Protein AF-A0A820RM55-F1 (afdb_monomer_lite)

Secondary structure (DSSP, 8-state):
-HHHHHHHHHHHHHTT-HHHHHHHHHH-GGGGG---TT-S--HHHHHHHHT-HHHHHHHHHHS---TT--BTTB-HHHHHHHTT-HHHHHHHHHHHHHHHTTS--------------------------------------------

Radius of gyration: 28.13 Å; chains: 1; bounding box: 69×35×66 Å

pLDDT: mean 74.97, std 19.87, range [34.94, 94.94]

Organism: NCBI:txid433720

Structure (mmCIF, N/CA/C/O backbone):
data_AF-A0A820RM55-F1
#
_entry.id   AF-A0A820RM55-F1
#
loop_
_atom_site.group_PDB
_atom_site.id
_atom_site.type_symbol
_atom_site.label_atom_id
_atom_site.label_alt_id
_atom_site.label_comp_id
_atom_site.label_asym_id
_atom_site.label_entity_id
_atom_site.label_seq_id
_atom_site.pdbx_PDB_ins_code
_atom_site.Cartn_x
_atom_site.Cartn_y
_atom_site.Cartn_z
_atom_site.occupancy
_atom_site.B_iso_or_equiv
_atom_site.auth_seq_id
_atom_site.auth_comp_id
_atom_site.auth_asym_id
_atom_site.auth_atom_id
_atom_site.pdbx_PDB_model_num
ATOM 1 N N . GLU A 1 1 ? 0.539 -13.231 -18.345 1.00 72.75 1 GLU A N 1
ATOM 2 C CA . GLU A 1 1 ? -0.157 -11.926 -18.451 1.00 72.75 1 GLU A CA 1
ATOM 3 C C . GLU A 1 1 ? -0.429 -11.282 -17.089 1.00 72.75 1 GLU A C 1
ATOM 5 O O . GLU A 1 1 ? -0.021 -10.146 -16.900 1.00 72.75 1 GLU A O 1
ATOM 10 N N . ARG A 1 2 ? -0.984 -12.006 -16.101 1.00 80.75 2 ARG A N 1
ATOM 11 C CA . ARG A 1 2 ? -1.267 -11.492 -14.738 1.00 80.75 2 ARG A CA 1
ATOM 12 C C . ARG A 1 2 ? -0.099 -10.748 -14.064 1.00 80.75 2 ARG A C 1
ATOM 14 O O . ARG A 1 2 ? -0.285 -9.645 -13.572 1.00 80.75 2 ARG A O 1
ATOM 21 N N . LEU A 1 3 ? 1.122 -11.291 -14.125 1.00 82.69 3 LEU A N 1
ATOM 22 C CA . LEU A 1 3 ? 2.318 -10.638 -13.557 1.00 82.69 3 LEU A CA 1
ATOM 23 C C . LEU A 1 3 ? 2.622 -9.262 -14.175 1.00 82.69 3 LEU A C 1
ATOM 25 O O . LEU A 1 3 ? 3.097 -8.375 -13.474 1.00 82.69 3 LEU A O 1
ATOM 29 N N . VAL A 1 4 ? 2.338 -9.080 -15.469 1.00 86.81 4 VAL A N 1
ATOM 30 C CA . VAL A 1 4 ? 2.554 -7.804 -16.169 1.00 86.81 4 VAL A CA 1
ATOM 31 C C . VAL A 1 4 ? 1.539 -6.767 -15.693 1.00 86.81 4 VAL A C 1
ATOM 33 O O . VAL A 1 4 ? 1.918 -5.631 -15.428 1.00 86.81 4 VAL A O 1
ATOM 36 N N . ALA A 1 5 ? 0.277 -7.171 -15.515 1.00 86.88 5 ALA A N 1
ATOM 37 C CA . ALA A 1 5 ? -0.768 -6.303 -14.975 1.00 86.88 5 ALA A CA 1
ATOM 38 C C . ALA A 1 5 ? -0.459 -5.866 -13.532 1.00 86.88 5 ALA A C 1
ATOM 40 O O . ALA A 1 5 ? -0.560 -4.681 -13.218 1.00 86.88 5 ALA A O 1
ATOM 41 N N . VAL A 1 6 ? -0.005 -6.792 -12.676 1.00 88.25 6 VAL A N 1
ATOM 42 C CA . VAL A 1 6 ? 0.414 -6.473 -11.299 1.00 88.25 6 VAL A CA 1
ATOM 43 C C . VAL A 1 6 ? 1.610 -5.511 -11.300 1.00 88.25 6 VAL A C 1
ATOM 45 O O . VAL A 1 6 ? 1.614 -4.537 -10.553 1.00 88.25 6 VAL A O 1
ATOM 48 N N . ASP A 1 7 ? 2.627 -5.731 -12.141 1.00 89.94 7 ASP A N 1
ATOM 49 C CA . ASP A 1 7 ? 3.776 -4.816 -12.188 1.00 89.94 7 ASP A CA 1
ATOM 50 C C . ASP A 1 7 ? 3.383 -3.420 -12.693 1.00 89.94 7 ASP A C 1
ATOM 52 O O . ASP A 1 7 ? 3.813 -2.416 -12.122 1.00 89.94 7 ASP A O 1
ATOM 56 N N . GLN A 1 8 ? 2.517 -3.340 -13.708 1.00 90.38 8 GLN A N 1
ATOM 57 C CA . GLN A 1 8 ? 1.967 -2.073 -14.192 1.00 90.38 8 GLN A CA 1
ATOM 58 C C . GLN A 1 8 ? 1.175 -1.340 -13.107 1.00 90.38 8 GLN A C 1
ATOM 60 O O . GLN A 1 8 ? 1.384 -0.143 -12.919 1.00 90.38 8 GLN A O 1
ATOM 65 N N . LEU A 1 9 ? 0.330 -2.047 -12.351 1.00 91.00 9 LEU A N 1
ATOM 66 C CA . LEU A 1 9 ? -0.406 -1.491 -11.215 1.00 91.00 9 LEU A CA 1
ATOM 67 C C . LEU A 1 9 ? 0.540 -0.877 -10.176 1.00 91.00 9 LEU A C 1
ATOM 69 O O . LEU A 1 9 ? 0.358 0.272 -9.774 1.00 91.00 9 LEU A O 1
ATOM 73 N N . LEU A 1 10 ? 1.573 -1.619 -9.768 1.00 90.62 10 LEU A N 1
ATOM 74 C CA . LEU A 1 10 ? 2.539 -1.153 -8.770 1.00 90.62 10 LEU A CA 1
ATOM 75 C C . LEU A 1 10 ? 3.386 0.018 -9.291 1.00 90.62 10 LEU A C 1
ATOM 77 O O . LEU A 1 10 ? 3.691 0.936 -8.530 1.00 90.62 10 LEU A O 1
ATOM 81 N N . ASN A 1 11 ? 3.737 0.037 -10.581 1.00 91.50 11 ASN A N 1
ATOM 82 C CA . ASN A 1 11 ? 4.397 1.193 -11.196 1.00 91.50 11 ASN A CA 1
ATOM 83 C C . ASN A 1 11 ? 3.482 2.421 -11.202 1.00 91.50 11 ASN A C 1
ATOM 85 O O . ASN A 1 11 ? 3.909 3.484 -10.762 1.00 91.50 11 ASN A O 1
ATOM 89 N N . ASN A 1 12 ? 2.218 2.268 -11.605 1.00 91.81 12 ASN A N 1
ATOM 90 C CA . ASN A 1 12 ? 1.241 3.356 -11.587 1.00 91.81 12 ASN A CA 1
ATOM 91 C C . ASN A 1 12 ? 1.049 3.920 -10.172 1.00 91.81 12 ASN A C 1
ATOM 93 O O . ASN A 1 12 ? 1.009 5.137 -10.010 1.00 91.81 12 ASN A O 1
ATOM 97 N N . ALA A 1 13 ? 1.002 3.062 -9.149 1.00 90.00 13 ALA A N 1
ATOM 98 C CA . ALA A 1 13 ? 0.927 3.485 -7.752 1.00 90.00 13 ALA A CA 1
ATOM 99 C C . ALA A 1 13 ? 2.188 4.240 -7.301 1.00 90.00 13 ALA A C 1
ATOM 101 O O . ALA A 1 13 ? 2.093 5.288 -6.665 1.00 90.00 13 ALA A O 1
ATOM 102 N N . LYS A 1 14 ? 3.377 3.759 -7.684 1.00 88.62 14 LYS A N 1
ATOM 103 C CA . LYS A 1 14 ? 4.653 4.439 -7.413 1.00 88.62 14 LYS A CA 1
ATOM 104 C C . LYS A 1 14 ? 4.713 5.828 -8.066 1.00 88.62 14 LYS A C 1
ATOM 106 O O . LYS A 1 14 ? 5.205 6.767 -7.449 1.00 88.62 14 LYS A O 1
ATOM 111 N N . ASP A 1 15 ? 4.191 5.956 -9.285 1.00 91.06 15 ASP A N 1
ATOM 112 C CA . ASP A 1 15 ? 4.098 7.214 -10.038 1.00 91.06 15 ASP A CA 1
ATOM 113 C C . ASP A 1 15 ? 2.875 8.074 -9.650 1.00 91.06 15 ASP A C 1
ATOM 115 O O . ASP A 1 15 ? 2.632 9.106 -10.276 1.00 91.06 15 ASP A O 1
ATOM 119 N N . ARG A 1 16 ? 2.096 7.672 -8.631 1.00 91.19 16 ARG A N 1
ATOM 120 C CA . ARG A 1 16 ? 0.878 8.360 -8.151 1.00 91.19 16 ARG A CA 1
ATOM 121 C C . ARG A 1 16 ? -0.206 8.546 -9.223 1.00 91.19 16 ARG A C 1
ATOM 123 O O . ARG A 1 16 ? -1.010 9.473 -9.170 1.00 91.19 16 ARG A O 1
ATOM 130 N N . LYS A 1 17 ? -0.257 7.651 -10.211 1.00 92.88 17 LYS A N 1
ATOM 131 C CA . LYS A 1 17 ? -1.272 7.631 -11.276 1.00 92.88 17 LYS A CA 1
ATOM 132 C C . LYS A 1 17 ? -2.523 6.886 -10.810 1.00 92.88 17 LYS A C 1
ATOM 134 O O . LYS A 1 17 ? -2.858 5.829 -11.346 1.00 92.88 17 LYS A O 1
ATOM 139 N N . TRP A 1 18 ? -3.204 7.427 -9.802 1.00 89.94 18 TRP A N 1
ATOM 140 C CA . TRP A 1 18 ? -4.324 6.759 -9.128 1.00 89.94 18 TRP A CA 1
ATOM 141 C C . TRP A 1 18 ? -5.492 6.420 -10.055 1.00 89.94 18 TRP A C 1
ATOM 143 O O . TRP A 1 18 ? -6.071 5.350 -9.921 1.00 89.94 18 TRP A O 1
ATOM 153 N N . GLU A 1 19 ? -5.770 7.243 -11.063 1.00 91.12 19 GLU A N 1
ATOM 154 C CA . GLU A 1 19 ? -6.813 6.959 -12.060 1.00 91.12 19 GLU A CA 1
ATOM 155 C C . GLU A 1 19 ? -6.537 5.667 -12.846 1.00 91.12 19 GLU A C 1
ATOM 157 O O . GLU A 1 19 ? -7.432 4.848 -13.058 1.00 91.12 19 GLU A O 1
ATOM 162 N N . LEU A 1 20 ? -5.274 5.430 -13.219 1.00 90.75 20 LEU A N 1
ATOM 163 C CA . LEU A 1 20 ? -4.873 4.186 -13.883 1.00 90.75 20 LEU A CA 1
ATOM 164 C C . LEU A 1 20 ? -4.897 3.004 -12.914 1.00 90.75 20 LEU A C 1
ATOM 166 O O . LEU A 1 20 ? -5.258 1.899 -13.306 1.00 90.75 20 LEU A O 1
ATOM 170 N N . VAL A 1 21 ? -4.536 3.232 -11.647 1.00 89.94 21 VAL A N 1
ATOM 171 C CA . VAL A 1 21 ? -4.640 2.215 -10.589 1.00 89.94 21 VAL A CA 1
ATOM 172 C C . VAL A 1 21 ? -6.096 1.774 -10.429 1.00 89.94 21 VAL A C 1
ATOM 174 O O . VAL A 1 21 ? -6.365 0.576 -10.475 1.00 89.94 21 VAL A O 1
ATOM 177 N N . LYS A 1 22 ? -7.040 2.720 -10.340 1.00 90.44 22 LYS A N 1
ATOM 178 C CA . LYS A 1 22 ? -8.481 2.437 -10.286 1.00 90.44 22 LYS A CA 1
ATOM 179 C C . LYS A 1 22 ? -8.931 1.642 -11.504 1.00 90.44 22 LYS A C 1
ATOM 181 O O . LYS A 1 22 ? -9.567 0.611 -11.339 1.00 90.44 22 LYS A O 1
ATOM 186 N N . GLN A 1 23 ? -8.529 2.051 -12.709 1.00 90.25 23 GLN A N 1
ATOM 187 C CA . GLN A 1 23 ? -8.867 1.328 -13.935 1.00 90.25 23 GLN A CA 1
ATOM 188 C C . GLN A 1 23 ? -8.344 -0.119 -13.928 1.00 90.25 23 GLN A C 1
ATOM 190 O O . GLN A 1 23 ? -9.079 -1.038 -14.283 1.00 90.25 23 GLN A O 1
ATOM 195 N N . CYS A 1 24 ? -7.102 -0.344 -13.489 1.00 88.56 24 CYS A N 1
ATOM 196 C CA . CYS A 1 24 ? -6.540 -1.689 -13.358 1.00 88.56 24 CYS A CA 1
ATOM 197 C C . CYS A 1 24 ? -7.323 -2.546 -12.350 1.00 88.56 24 CYS A C 1
ATOM 199 O O . CYS A 1 24 ? -7.598 -3.712 -12.628 1.00 88.56 24 CYS A O 1
ATOM 201 N N . ILE A 1 25 ? -7.716 -1.969 -11.213 1.00 89.00 25 ILE A N 1
ATOM 202 C CA . ILE A 1 25 ? -8.482 -2.659 -10.164 1.00 89.00 25 ILE A CA 1
ATOM 203 C C . ILE A 1 25 ? -9.915 -2.943 -10.623 1.00 89.00 25 ILE A C 1
ATOM 205 O O . ILE A 1 25 ? -10.433 -4.023 -10.361 1.00 89.00 25 ILE A O 1
ATOM 209 N N . SER A 1 26 ? -10.543 -2.027 -11.367 1.00 88.00 26 SER A N 1
ATOM 210 C CA . SER A 1 26 ? -11.864 -2.254 -11.963 1.00 88.00 26 SER A CA 1
ATOM 211 C C . SER A 1 26 ? -11.867 -3.417 -12.956 1.00 88.00 26 SER A C 1
ATOM 213 O O . SER A 1 26 ? -12.882 -4.092 -13.098 1.00 88.00 26 SER A O 1
ATOM 215 N N . LEU A 1 27 ? -10.748 -3.660 -13.647 1.00 87.69 27 LEU A N 1
ATOM 216 C CA . LEU A 1 27 ? -10.605 -4.802 -14.551 1.00 87.69 27 LEU A CA 1
ATOM 217 C C . LEU A 1 27 ? -10.353 -6.108 -13.793 1.00 87.69 27 LEU A C 1
ATOM 219 O O . LEU A 1 27 ? -10.884 -7.149 -14.176 1.00 87.69 27 LEU A O 1
ATOM 223 N N . GLN A 1 28 ? -9.512 -6.070 -12.759 1.00 86.06 28 GLN A N 1
ATOM 224 C CA . GLN A 1 28 ? -9.148 -7.239 -11.961 1.00 86.06 28 GLN A CA 1
ATOM 225 C C . GLN A 1 28 ? -8.955 -6.827 -10.495 1.00 86.06 28 GLN A C 1
ATOM 227 O O . GLN A 1 28 ? -7.860 -6.410 -10.132 1.00 86.06 28 GLN A O 1
ATOM 232 N N . PRO A 1 29 ? -9.966 -6.951 -9.623 1.00 85.94 29 PRO A N 1
ATOM 233 C CA . PRO A 1 29 ? -9.839 -6.523 -8.229 1.00 85.94 29 PRO A CA 1
ATOM 234 C C . PRO A 1 29 ? -8.939 -7.446 -7.393 1.00 85.94 29 PRO A C 1
ATOM 236 O O . PRO A 1 29 ? -8.357 -7.003 -6.409 1.00 85.94 29 PRO A O 1
ATOM 239 N N . ASP A 1 30 ? -8.759 -8.708 -7.789 1.00 84.38 30 ASP A N 1
ATOM 240 C CA . ASP A 1 30 ? -7.955 -9.690 -7.045 1.00 84.38 30 ASP A CA 1
ATOM 241 C C . ASP A 1 30 ? -6.446 -9.393 -7.023 1.00 84.38 30 ASP A C 1
ATOM 243 O O . ASP A 1 30 ? -5.735 -9.849 -6.125 1.00 84.38 30 ASP A O 1
ATOM 247 N N . ILE A 1 31 ? -5.941 -8.609 -7.981 1.00 86.94 31 ILE A N 1
ATOM 248 C CA . ILE A 1 31 ? -4.498 -8.363 -8.141 1.00 86.94 31 ILE A CA 1
ATOM 249 C C . ILE A 1 31 ? -3.912 -7.461 -7.043 1.00 86.94 31 ILE A C 1
ATOM 251 O O . ILE A 1 31 ? -2.693 -7.365 -6.916 1.00 86.94 31 ILE A O 1
ATOM 255 N N . VAL A 1 32 ? -4.752 -6.789 -6.247 1.00 85.62 32 VAL A N 1
ATOM 256 C CA . VAL A 1 32 ? -4.321 -5.824 -5.215 1.00 85.62 32 VAL A CA 1
ATOM 257 C C . VAL A 1 32 ? -3.555 -6.469 -4.062 1.00 85.62 32 VAL A C 1
ATOM 259 O O . VAL A 1 32 ? -2.710 -5.824 -3.441 1.00 85.62 32 VAL A O 1
ATOM 262 N N . ASN A 1 33 ? -3.823 -7.751 -3.807 1.00 87.00 33 ASN A N 1
ATOM 263 C CA . ASN A 1 33 ? -3.163 -8.551 -2.776 1.00 87.00 33 ASN A CA 1
ATOM 264 C C . ASN A 1 33 ? -2.026 -9.413 -3.344 1.00 87.00 33 ASN A C 1
ATOM 266 O O . ASN A 1 33 ? -1.458 -10.240 -2.630 1.00 87.00 33 ASN A O 1
ATOM 270 N N . GLU A 1 34 ? -1.704 -9.252 -4.627 1.00 86.56 34 GLU A N 1
ATOM 271 C CA . GLU A 1 34 ? -0.611 -9.958 -5.277 1.00 86.56 34 GLU A CA 1
ATOM 272 C C . GLU A 1 34 ? 0.636 -9.091 -5.372 1.00 86.56 34 GLU A C 1
ATOM 274 O O . GLU A 1 34 ? 0.596 -7.862 -5.443 1.00 86.56 34 GLU A O 1
ATOM 279 N N . LYS A 1 35 ? 1.784 -9.764 -5.397 1.00 87.62 35 LYS A N 1
ATOM 280 C CA . LYS A 1 35 ? 3.082 -9.121 -5.541 1.00 87.62 35 LYS A CA 1
ATOM 281 C C . LYS A 1 35 ? 3.977 -9.970 -6.432 1.00 87.62 35 LYS A C 1
ATOM 283 O O . LYS A 1 35 ? 4.127 -11.165 -6.167 1.00 87.62 35 LYS A O 1
ATOM 288 N N . PRO A 1 36 ? 4.648 -9.378 -7.431 1.00 85.50 36 PRO A N 1
ATOM 289 C CA . PRO A 1 36 ? 5.658 -10.087 -8.193 1.00 85.50 36 PRO A CA 1
ATOM 290 C C . PRO A 1 36 ? 6.815 -10.517 -7.272 1.00 85.50 36 PRO A C 1
ATOM 292 O O . PRO A 1 36 ? 7.159 -9.796 -6.326 1.00 85.50 36 PRO A O 1
ATOM 295 N N . PRO A 1 37 ? 7.467 -11.661 -7.529 1.00 83.06 37 PRO A N 1
ATOM 296 C CA . PRO A 1 37 ? 8.518 -12.183 -6.649 1.00 83.06 37 PRO A CA 1
ATOM 297 C C . PRO A 1 37 ? 9.706 -11.219 -6.491 1.00 83.06 37 PRO A C 1
ATOM 299 O O . PRO A 1 37 ? 10.333 -11.184 -5.440 1.00 83.06 37 PRO A O 1
ATOM 302 N N . TYR A 1 38 ? 9.969 -10.381 -7.496 1.00 86.25 38 TYR A N 1
ATOM 303 C CA . TYR A 1 38 ? 11.065 -9.407 -7.523 1.00 86.25 38 TYR 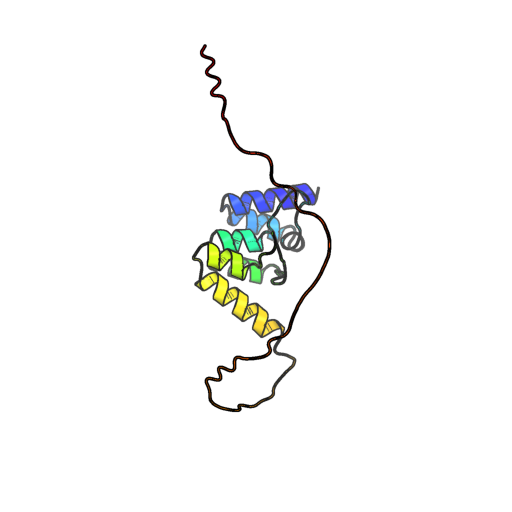A CA 1
ATOM 304 C C . TYR A 1 38 ? 10.723 -8.035 -6.909 1.00 86.25 38 TYR A C 1
ATOM 306 O O . TYR A 1 38 ? 11.588 -7.163 -6.832 1.00 86.25 38 TYR A O 1
ATOM 314 N N . ARG A 1 39 ? 9.477 -7.801 -6.477 1.00 85.19 39 ARG A N 1
ATOM 315 C CA . ARG A 1 39 ? 9.072 -6.557 -5.799 1.00 85.19 39 ARG A CA 1
ATOM 316 C C . ARG A 1 39 ? 9.082 -6.742 -4.290 1.00 85.19 39 ARG A C 1
ATOM 318 O O . ARG A 1 39 ? 8.754 -7.817 -3.792 1.00 85.19 39 ARG A O 1
ATOM 325 N N . ARG A 1 40 ? 9.427 -5.681 -3.558 1.00 84.62 40 ARG A N 1
ATOM 326 C CA . ARG A 1 40 ? 9.458 -5.701 -2.086 1.00 84.62 40 ARG A CA 1
ATOM 327 C C . ARG A 1 40 ? 8.101 -5.395 -1.464 1.00 84.62 40 ARG A C 1
ATOM 329 O O . ARG A 1 40 ? 7.736 -6.058 -0.507 1.00 84.62 40 ARG A O 1
ATOM 336 N N . PHE A 1 41 ? 7.342 -4.474 -2.054 1.00 86.31 41 PHE A N 1
ATOM 337 C CA . PHE A 1 41 ? 6.121 -3.911 -1.475 1.00 86.31 41 PHE A CA 1
ATOM 338 C C . PHE A 1 41 ? 4.863 -4.274 -2.273 1.00 86.31 41 PHE A C 1
ATOM 340 O O . PHE A 1 41 ? 4.933 -4.474 -3.488 1.00 86.31 41 PHE A O 1
ATOM 347 N N . TYR A 1 42 ? 3.728 -4.362 -1.572 1.00 90.00 42 TYR A N 1
ATOM 348 C CA . TYR A 1 42 ? 2.389 -4.498 -2.157 1.00 90.00 42 TYR A CA 1
ATOM 349 C C . TYR A 1 42 ? 1.789 -3.118 -2.460 1.00 90.00 42 TYR A C 1
ATOM 351 O O . TYR A 1 42 ? 2.330 -2.087 -2.051 1.00 90.00 42 TYR A O 1
ATOM 359 N N . LEU A 1 43 ? 0.633 -3.089 -3.131 1.00 90.12 43 LEU A N 1
ATOM 360 C CA . LEU A 1 43 ? -0.092 -1.845 -3.402 1.00 90.12 43 LEU A CA 1
ATOM 361 C C . LEU A 1 43 ? -0.429 -1.084 -2.108 1.00 90.12 43 LEU A C 1
ATOM 363 O O . LEU A 1 43 ? -0.223 0.126 -2.041 1.00 90.12 43 LEU A O 1
ATOM 367 N N . ALA A 1 44 ? -0.871 -1.792 -1.065 1.00 90.69 44 ALA A N 1
ATOM 368 C CA . ALA A 1 44 ? -1.202 -1.186 0.225 1.00 90.69 44 ALA A CA 1
ATOM 369 C C . ALA A 1 44 ? 0.014 -0.515 0.895 1.00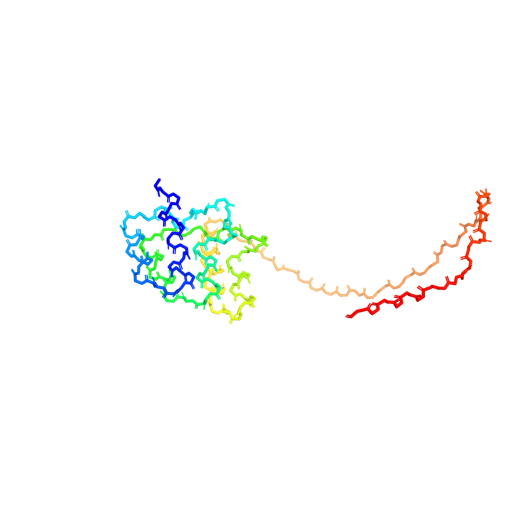 90.69 44 ALA A C 1
ATOM 371 O O . ALA A 1 44 ? -0.103 0.594 1.412 1.00 90.69 44 ALA A O 1
ATOM 372 N N . HIS A 1 45 ? 1.204 -1.124 0.815 1.00 90.62 45 HIS A N 1
ATOM 373 C CA . HIS A 1 45 ? 2.444 -0.504 1.300 1.00 90.62 45 HIS A CA 1
ATOM 374 C C . HIS A 1 45 ? 2.821 0.740 0.497 1.00 90.62 45 HIS A C 1
ATOM 376 O O . HIS A 1 45 ? 3.310 1.700 1.079 1.00 90.62 45 HIS A O 1
ATOM 382 N N . HIS A 1 46 ? 2.580 0.760 -0.818 1.00 90.38 46 HIS A N 1
ATOM 383 C CA . HIS A 1 46 ? 2.795 1.967 -1.621 1.00 90.38 46 HIS A CA 1
ATOM 384 C C . HIS A 1 46 ? 1.837 3.097 -1.229 1.00 90.38 46 HIS A C 1
ATOM 386 O O . HIS A 1 46 ? 2.271 4.241 -1.129 1.00 90.38 46 HIS A O 1
ATOM 392 N N . LEU A 1 47 ? 0.568 2.790 -0.952 1.00 90.94 47 LEU A N 1
ATOM 393 C CA . LEU A 1 47 ? -0.397 3.776 -0.458 1.00 90.94 47 LEU A CA 1
ATOM 394 C C . LEU A 1 47 ? 0.025 4.334 0.907 1.00 90.94 47 LEU A C 1
ATOM 396 O O . LEU A 1 47 ? 0.041 5.550 1.082 1.00 90.94 47 LEU A O 1
ATOM 400 N N . ALA A 1 48 ? 0.465 3.466 1.822 1.00 91.56 48 ALA A N 1
ATOM 401 C CA . ALA A 1 48 ? 1.002 3.863 3.124 1.00 91.56 48 ALA A CA 1
ATOM 402 C C . ALA A 1 48 ? 2.279 4.708 3.017 1.00 91.56 48 ALA A C 1
ATOM 404 O O . ALA A 1 48 ? 2.442 5.667 3.763 1.00 91.56 48 ALA A O 1
ATOM 405 N N . PHE A 1 49 ? 3.166 4.376 2.076 1.00 90.69 49 PHE A N 1
ATOM 406 C CA . PHE A 1 49 ? 4.407 5.112 1.823 1.00 90.69 49 PHE A CA 1
ATOM 407 C C . PHE A 1 49 ? 4.154 6.525 1.287 1.00 90.69 49 PHE A C 1
ATOM 409 O O . PHE A 1 49 ? 4.917 7.437 1.585 1.00 90.69 49 PHE A O 1
ATOM 416 N N . VAL A 1 50 ? 3.124 6.703 0.452 1.00 91.25 50 VAL A N 1
ATOM 417 C CA . VAL A 1 50 ? 2.764 8.021 -0.100 1.00 91.25 50 VAL A CA 1
ATOM 418 C C . VAL A 1 50 ? 1.858 8.806 0.859 1.00 91.25 50 VAL A C 1
ATOM 420 O O . VAL A 1 50 ? 1.883 10.035 0.835 1.00 91.25 50 VAL A O 1
ATOM 423 N N . GLY A 1 51 ? 1.077 8.111 1.692 1.00 91.12 51 GLY A N 1
ATOM 424 C CA . GLY A 1 51 ? 0.152 8.706 2.658 1.00 91.12 51 GLY A CA 1
ATOM 425 C C . GLY A 1 51 ? -1.222 9.071 2.093 1.00 91.12 51 GLY A C 1
ATOM 426 O O . GLY A 1 51 ? -1.937 9.861 2.705 1.00 91.12 51 GLY A O 1
ATOM 427 N N . GLU A 1 52 ? -1.610 8.516 0.943 1.00 89.69 52 GLU A N 1
ATOM 428 C CA . GLU A 1 52 ? -2.874 8.832 0.257 1.00 89.69 52 GLU A CA 1
ATOM 429 C C . GLU A 1 52 ? -4.048 8.059 0.875 1.00 89.69 52 GLU A C 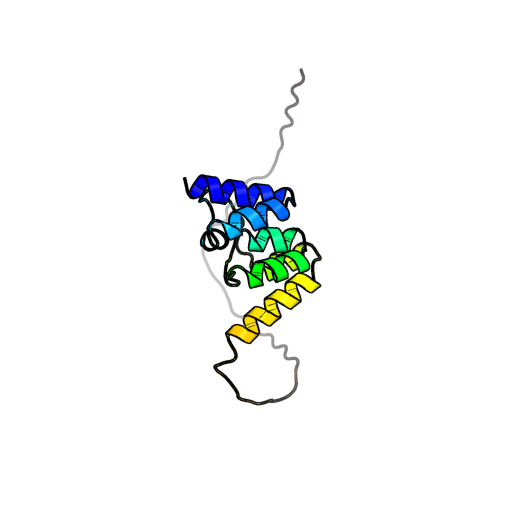1
ATOM 431 O O . GLU A 1 52 ? -4.520 7.048 0.347 1.00 89.69 52 GLU A O 1
ATOM 436 N N . LEU A 1 53 ? -4.510 8.537 2.032 1.00 91.12 53 LEU A N 1
ATOM 437 C CA . LEU A 1 53 ? -5.605 7.925 2.786 1.00 91.12 53 LEU A CA 1
ATOM 438 C C . LEU A 1 53 ? -6.933 7.944 2.016 1.00 91.12 53 LEU A C 1
ATOM 440 O O . LEU A 1 53 ? -7.659 6.952 2.031 1.00 91.12 53 LEU A O 1
ATOM 444 N N . ASP A 1 54 ? -7.250 9.044 1.333 1.00 91.25 54 ASP A N 1
ATOM 445 C CA . ASP A 1 54 ? -8.485 9.175 0.554 1.00 91.25 54 ASP A CA 1
ATOM 446 C C . ASP A 1 54 ? -8.553 8.154 -0.585 1.00 91.25 54 ASP A C 1
ATOM 448 O O . ASP A 1 54 ? -9.570 7.485 -0.764 1.00 91.25 54 ASP A O 1
ATOM 452 N N . ILE A 1 55 ? -7.442 7.960 -1.302 1.00 90.88 55 ILE A N 1
ATOM 453 C CA . ILE A 1 55 ? -7.349 6.951 -2.362 1.00 90.88 55 ILE A CA 1
ATOM 454 C C . ILE A 1 55 ? -7.461 5.545 -1.779 1.00 90.88 55 ILE A C 1
ATOM 456 O O . ILE A 1 55 ? -8.148 4.706 -2.353 1.00 90.88 55 ILE A O 1
ATOM 460 N N . PHE A 1 56 ? -6.826 5.278 -0.635 1.00 90.69 56 PHE A N 1
ATOM 461 C CA . PHE A 1 56 ? -6.966 3.987 0.031 1.00 90.69 56 PHE A CA 1
ATOM 462 C C . PHE A 1 56 ? -8.429 3.694 0.388 1.00 90.69 56 PHE A C 1
ATOM 464 O O . PHE A 1 56 ? -8.914 2.608 0.084 1.00 90.69 56 PHE A O 1
ATOM 471 N N . LYS A 1 57 ? -9.152 4.665 0.961 1.00 90.56 57 LYS A N 1
ATOM 472 C CA . LYS A 1 57 ? -10.581 4.528 1.281 1.00 90.56 57 LYS A CA 1
ATOM 473 C C . LYS A 1 57 ? -11.416 4.245 0.038 1.00 90.56 57 LYS A C 1
ATOM 475 O O . LYS A 1 57 ? -12.212 3.313 0.055 1.00 90.56 57 LYS A O 1
ATOM 480 N N . ASP A 1 58 ? -11.198 5.004 -1.033 1.00 90.62 58 ASP A N 1
ATOM 481 C CA . ASP A 1 58 ? -11.890 4.824 -2.311 1.00 90.62 58 ASP A CA 1
ATOM 482 C C . ASP A 1 58 ? -11.657 3.414 -2.873 1.00 90.62 58 ASP A C 1
ATOM 484 O O . ASP A 1 58 ? -12.607 2.692 -3.169 1.00 90.62 58 ASP A O 1
ATOM 488 N N . LEU A 1 59 ? -10.402 2.957 -2.904 1.00 87.62 59 LEU A N 1
ATOM 489 C CA . LEU A 1 59 ? -10.062 1.613 -3.367 1.00 87.62 59 LEU A CA 1
ATOM 490 C C . LEU A 1 59 ? -10.628 0.515 -2.461 1.00 87.62 59 LEU A C 1
ATOM 492 O O . LEU A 1 59 ? -11.040 -0.526 -2.968 1.00 87.62 59 LEU A O 1
ATOM 496 N N . SER A 1 60 ? -10.690 0.744 -1.148 1.00 88.31 60 SER A N 1
ATOM 497 C CA . SER A 1 60 ? -11.237 -0.215 -0.181 1.00 88.31 60 SER A CA 1
ATOM 498 C C . SER A 1 60 ? -12.744 -0.447 -0.372 1.00 88.31 60 SER A C 1
ATOM 500 O O . SER A 1 60 ? -13.271 -1.469 0.057 1.00 88.31 60 SER A O 1
ATOM 502 N N . THR A 1 61 ? -13.453 0.465 -1.057 1.00 88.19 61 THR A N 1
ATOM 503 C CA . THR A 1 61 ? -14.857 0.238 -1.459 1.00 88.19 61 THR A CA 1
ATOM 504 C C . THR A 1 61 ? -14.999 -0.707 -2.654 1.00 88.19 61 THR A C 1
ATOM 506 O O . THR A 1 61 ? -16.043 -1.333 -2.823 1.00 88.19 61 THR A O 1
ATOM 509 N N . ILE A 1 62 ? -13.956 -0.815 -3.484 1.00 87.12 62 ILE A N 1
ATOM 510 C CA . ILE A 1 62 ? -13.961 -1.580 -4.739 1.00 87.12 62 ILE A CA 1
ATOM 511 C C . ILE A 1 62 ? -13.330 -2.962 -4.533 1.00 87.12 62 ILE A C 1
ATOM 513 O O . ILE A 1 62 ? -13.752 -3.940 -5.148 1.00 87.12 62 ILE A O 1
ATOM 517 N N . CYS A 1 63 ? -12.300 -3.051 -3.692 1.00 86.19 63 CYS A N 1
ATOM 518 C CA . CYS A 1 63 ? -11.517 -4.262 -3.487 1.00 86.19 63 CYS A CA 1
ATOM 519 C C . CYS A 1 63 ? -11.178 -4.479 -2.009 1.00 86.19 63 CYS A C 1
ATOM 521 O O . CYS A 1 63 ? -11.037 -3.536 -1.235 1.00 86.19 63 CYS A O 1
ATOM 523 N N . HIS A 1 64 ? -11.009 -5.744 -1.624 1.00 85.50 64 HIS A N 1
ATOM 524 C CA . HIS A 1 64 ? -10.633 -6.103 -0.261 1.00 85.50 64 HIS A CA 1
ATOM 525 C C . HIS A 1 64 ? -9.112 -6.143 -0.112 1.00 85.50 64 HIS A C 1
ATOM 527 O O . HIS A 1 64 ? -8.452 -7.025 -0.667 1.00 85.50 64 HIS A O 1
ATOM 533 N N . PHE A 1 65 ? -8.561 -5.220 0.674 1.00 86.19 65 PHE A N 1
ATOM 534 C CA . PHE A 1 65 ? -7.147 -5.225 1.040 1.00 86.19 65 PHE A CA 1
ATOM 535 C C . PHE A 1 65 ? -6.876 -6.154 2.221 1.00 86.19 65 PHE A C 1
ATOM 537 O O . PHE A 1 65 ? -7.549 -6.093 3.248 1.00 86.19 65 PHE A O 1
ATOM 544 N N . LYS A 1 66 ? -5.830 -6.972 2.108 1.00 87.06 66 LYS A N 1
ATOM 545 C CA . LYS A 1 66 ? -5.286 -7.716 3.247 1.00 87.06 66 LYS A CA 1
ATOM 546 C C . LYS A 1 66 ? -4.350 -6.810 4.045 1.00 87.06 66 LYS A C 1
ATOM 548 O O . LYS A 1 66 ? -3.244 -6.511 3.600 1.00 87.06 66 LYS A O 1
ATOM 553 N N . LEU A 1 67 ? -4.802 -6.381 5.223 1.00 85.50 67 LEU A N 1
ATOM 554 C CA . LEU A 1 67 ? -4.033 -5.495 6.105 1.00 85.50 67 LEU A CA 1
ATOM 555 C C . LEU A 1 67 ? -2.909 -6.214 6.866 1.00 85.50 67 LEU A C 1
ATOM 557 O O . LEU A 1 67 ? -1.927 -5.588 7.252 1.00 85.50 67 LEU A O 1
ATOM 561 N N . ASP A 1 68 ? -3.018 -7.536 6.994 1.00 84.00 68 ASP A N 1
ATOM 562 C CA . ASP A 1 68 ? -2.028 -8.406 7.642 1.00 84.00 68 ASP A CA 1
ATOM 563 C C . ASP A 1 68 ? -0.779 -8.667 6.769 1.00 84.00 68 ASP A C 1
ATOM 565 O O . ASP A 1 68 ? 0.120 -9.431 7.112 1.00 84.00 68 ASP A O 1
ATOM 569 N N . LEU A 1 69 ? -0.696 -8.041 5.588 1.00 85.06 69 LEU A N 1
ATOM 570 C CA . LEU A 1 69 ? 0.440 -8.224 4.691 1.00 85.06 69 LEU A CA 1
ATOM 571 C C . LEU A 1 69 ? 1.698 -7.557 5.254 1.00 85.06 69 LEU A C 1
ATOM 573 O O . LEU A 1 69 ? 1.798 -6.333 5.369 1.00 85.06 69 LEU A O 1
ATOM 577 N N . VAL A 1 70 ? 2.713 -8.381 5.499 1.00 87.88 70 VAL A N 1
ATOM 578 C CA . VAL A 1 70 ? 4.056 -7.935 5.866 1.00 87.88 70 VAL A CA 1
ATOM 579 C C . VAL A 1 70 ? 4.942 -7.899 4.622 1.00 87.88 70 VAL A C 1
ATOM 581 O O . VAL A 1 70 ? 5.041 -8.869 3.866 1.00 87.88 70 VAL A O 1
ATOM 584 N N . ALA A 1 71 ? 5.607 -6.767 4.408 1.00 87.31 71 ALA A N 1
ATOM 585 C CA . ALA A 1 71 ? 6.598 -6.578 3.358 1.00 87.31 71 ALA A CA 1
ATOM 586 C C . ALA A 1 71 ? 7.866 -5.990 3.969 1.00 87.31 71 ALA A C 1
ATOM 588 O O . ALA A 1 71 ? 7.791 -5.031 4.728 1.00 87.31 71 ALA A O 1
ATOM 589 N N . ASP A 1 72 ? 9.030 -6.556 3.643 1.00 85.88 72 ASP A N 1
ATOM 590 C CA . ASP A 1 72 ? 10.320 -6.084 4.176 1.00 85.88 72 ASP A CA 1
ATOM 591 C C . ASP A 1 72 ? 10.371 -6.085 5.725 1.00 85.88 72 ASP A C 1
ATOM 593 O O . ASP A 1 72 ? 10.979 -5.219 6.343 1.00 85.88 72 ASP A O 1
ATOM 597 N N . ASN A 1 73 ? 9.703 -7.060 6.361 1.00 87.44 73 ASN A N 1
ATOM 598 C CA . ASN A 1 73 ? 9.493 -7.146 7.818 1.00 87.44 73 ASN A CA 1
ATOM 599 C C . ASN A 1 73 ? 8.715 -5.965 8.425 1.00 87.44 73 ASN A C 1
ATOM 601 O O . ASN A 1 73 ? 8.831 -5.705 9.62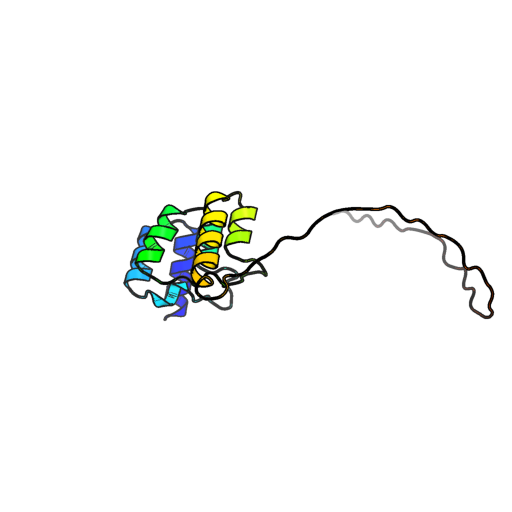1 1.00 87.44 73 ASN A O 1
ATOM 605 N N . LYS A 1 74 ? 7.925 -5.252 7.614 1.00 89.75 74 LYS A N 1
ATOM 606 C CA . LYS A 1 74 ? 7.113 -4.112 8.044 1.00 89.75 74 LYS A CA 1
ATOM 607 C C . LYS A 1 74 ? 5.653 -4.297 7.654 1.00 89.75 74 LYS A C 1
ATOM 609 O O . LYS A 1 74 ? 5.324 -4.720 6.539 1.00 89.75 74 LYS A O 1
ATOM 614 N N . THR A 1 75 ? 4.770 -3.958 8.584 1.00 91.38 75 THR A N 1
ATOM 615 C CA . THR A 1 75 ? 3.332 -3.855 8.326 1.00 91.38 75 THR A CA 1
ATOM 616 C C . THR A 1 75 ? 3.015 -2.551 7.597 1.00 91.38 75 THR A C 1
ATOM 618 O O . THR A 1 75 ? 3.832 -1.627 7.528 1.00 91.38 75 THR A O 1
ATOM 621 N N . ILE A 1 76 ? 1.805 -2.459 7.051 1.00 91.94 76 ILE A N 1
ATOM 622 C CA . ILE A 1 76 ? 1.324 -1.259 6.355 1.00 91.94 76 ILE A CA 1
ATOM 623 C C . ILE A 1 76 ? 1.320 -0.043 7.303 1.00 91.94 76 ILE A C 1
ATOM 625 O O . ILE A 1 76 ? 1.789 1.030 6.920 1.00 91.94 76 ILE A O 1
ATOM 629 N N . SER A 1 77 ? 0.867 -0.214 8.552 1.00 92.25 77 SER A N 1
ATOM 630 C CA . SER A 1 77 ? 0.859 0.855 9.563 1.00 92.25 77 SER A CA 1
ATOM 631 C C . SER A 1 77 ? 2.270 1.324 9.924 1.00 92.25 77 SER A C 1
ATOM 633 O O . SER A 1 77 ? 2.514 2.526 10.033 1.00 92.25 77 SER A O 1
ATOM 635 N N . GLN A 1 78 ? 3.231 0.401 10.029 1.00 92.25 78 GLN A N 1
ATOM 636 C CA . GLN A 1 78 ? 4.623 0.741 10.310 1.00 92.25 78 GLN A CA 1
ATOM 637 C C . GLN A 1 78 ? 5.254 1.559 9.176 1.00 92.25 78 GLN A C 1
ATOM 639 O O . GLN A 1 78 ? 5.891 2.575 9.452 1.00 92.25 78 GLN A O 1
ATOM 644 N N . VAL A 1 79 ? 5.029 1.177 7.911 1.00 92.50 79 VAL A N 1
ATOM 645 C CA . VAL A 1 79 ? 5.505 1.956 6.751 1.00 92.50 79 VAL A CA 1
ATOM 646 C C . VAL A 1 79 ? 4.914 3.367 6.756 1.00 92.50 79 VAL A C 1
ATOM 648 O O . VAL A 1 79 ? 5.646 4.333 6.558 1.00 92.50 79 VAL A O 1
ATOM 651 N N . ALA A 1 80 ? 3.620 3.513 7.047 1.00 93.06 80 ALA A N 1
ATOM 652 C CA . ALA A 1 80 ? 2.996 4.831 7.148 1.00 93.06 80 ALA A CA 1
ATOM 653 C C . ALA A 1 80 ? 3.636 5.696 8.253 1.00 93.06 80 ALA A C 1
ATOM 655 O O . ALA A 1 80 ? 3.954 6.861 8.009 1.00 93.06 80 ALA A O 1
ATOM 656 N N . ARG A 1 81 ? 3.896 5.138 9.446 1.00 93.12 81 ARG A N 1
ATOM 657 C CA . ARG A 1 81 ? 4.546 5.870 10.552 1.00 93.12 81 ARG A CA 1
ATOM 658 C C . ARG A 1 81 ? 5.970 6.305 10.216 1.00 93.12 81 ARG A C 1
ATOM 660 O O . ARG A 1 81 ? 6.321 7.450 10.484 1.00 93.12 81 ARG A O 1
ATOM 667 N N . GLU A 1 82 ? 6.766 5.434 9.598 1.00 92.94 82 GLU A N 1
ATOM 668 C CA . GLU A 1 82 ? 8.139 5.760 9.174 1.00 92.94 82 GLU A CA 1
ATOM 669 C C . GLU A 1 82 ? 8.187 6.934 8.187 1.00 92.94 82 GLU A C 1
ATOM 671 O O . GLU A 1 82 ? 9.141 7.711 8.183 1.00 92.94 82 GLU A O 1
ATOM 676 N N . HIS A 1 83 ? 7.133 7.094 7.388 1.00 91.81 83 HIS A N 1
ATOM 677 C CA . HIS A 1 83 ? 6.987 8.177 6.420 1.00 91.81 83 HIS A CA 1
ATOM 678 C C . HIS A 1 83 ? 6.231 9.405 6.960 1.00 91.81 83 HIS A C 1
ATOM 680 O O . HIS A 1 83 ? 5.977 10.344 6.211 1.00 91.81 83 HIS A O 1
ATOM 686 N N . ASN A 1 84 ? 5.949 9.461 8.269 1.00 93.81 84 ASN A N 1
ATOM 687 C CA . ASN A 1 84 ? 5.187 10.525 8.946 1.00 93.81 84 ASN A CA 1
ATOM 688 C C . ASN A 1 84 ? 3.708 10.624 8.525 1.00 93.81 84 ASN A C 1
ATOM 690 O O . ASN A 1 84 ? 3.063 11.656 8.710 1.00 93.81 84 ASN A O 1
ATOM 694 N N . HIS A 1 85 ? 3.130 9.543 8.007 1.00 94.94 85 HIS A N 1
ATOM 695 C CA . HIS A 1 85 ? 1.715 9.448 7.652 1.00 94.94 85 HIS A CA 1
ATOM 696 C C . HIS A 1 85 ? 0.899 8.862 8.811 1.00 94.94 85 HIS A C 1
ATOM 698 O O . HIS A 1 85 ? 0.297 7.795 8.703 1.00 94.94 85 HIS A O 1
ATOM 704 N N . ILE A 1 86 ? 0.883 9.574 9.944 1.00 93.25 86 ILE A N 1
ATOM 705 C CA . ILE A 1 86 ? 0.273 9.100 11.201 1.00 93.25 86 ILE A CA 1
ATOM 706 C C . ILE A 1 86 ? -1.220 8.795 11.031 1.00 93.25 86 ILE A C 1
ATOM 708 O O . ILE A 1 86 ? -1.652 7.702 11.380 1.00 93.25 86 ILE A O 1
ATOM 712 N N . ALA A 1 87 ? -1.974 9.689 10.382 1.00 92.38 87 ALA A N 1
ATOM 713 C CA . ALA A 1 87 ? -3.404 9.490 10.129 1.00 92.38 87 ALA A CA 1
ATOM 714 C C . ALA A 1 87 ? -3.697 8.224 9.301 1.00 92.38 87 ALA A C 1
ATOM 716 O O . ALA A 1 87 ? -4.720 7.572 9.496 1.00 92.38 87 ALA A O 1
ATOM 717 N N . PHE A 1 88 ? -2.795 7.858 8.382 1.00 93.50 88 PHE A N 1
ATOM 718 C CA . PHE A 1 88 ? -2.919 6.620 7.616 1.00 93.50 88 PHE A CA 1
ATOM 719 C C . PHE A 1 88 ? -2.668 5.406 8.514 1.00 93.50 88 PHE A C 1
ATOM 721 O O . PHE A 1 88 ? -3.432 4.447 8.479 1.00 93.50 88 PHE A O 1
ATOM 728 N N . ALA A 1 89 ? -1.622 5.452 9.341 1.00 92.81 89 ALA A N 1
ATOM 729 C CA . ALA A 1 89 ? -1.302 4.367 10.260 1.00 92.81 89 ALA A CA 1
ATOM 730 C C . ALA A 1 89 ? -2.431 4.106 11.269 1.00 92.81 89 ALA A C 1
ATOM 732 O O . ALA A 1 89 ? -2.842 2.960 11.419 1.00 92.81 89 ALA A O 1
ATOM 733 N N . GLU A 1 90 ? -2.962 5.158 11.896 1.00 92.38 90 GLU A N 1
ATOM 734 C CA . GLU A 1 90 ? -4.074 5.066 12.852 1.00 92.38 90 GLU A CA 1
ATOM 735 C C . GLU A 1 90 ? -5.341 4.498 12.203 1.00 92.38 90 GLU A C 1
ATOM 737 O O . GLU A 1 90 ? -6.041 3.678 12.800 1.00 92.38 90 GLU A O 1
ATOM 742 N N . TYR A 1 91 ? -5.624 4.887 10.956 1.00 91.31 91 TYR A N 1
ATOM 743 C CA . TYR A 1 91 ? -6.757 4.348 10.211 1.00 91.31 91 TYR A CA 1
ATOM 744 C C . TYR A 1 91 ? -6.613 2.844 9.944 1.00 91.31 91 TYR A C 1
ATOM 746 O O . TYR A 1 91 ? -7.556 2.088 10.159 1.00 91.31 91 TYR A O 1
ATOM 754 N N . ILE A 1 92 ? -5.431 2.393 9.513 1.00 90.31 92 ILE A N 1
ATOM 755 C CA . ILE A 1 92 ? -5.168 0.967 9.272 1.00 90.31 92 ILE A CA 1
ATOM 756 C C . ILE A 1 92 ? -5.252 0.165 10.572 1.00 90.31 92 ILE A C 1
ATOM 758 O O . ILE A 1 92 ? -5.848 -0.908 10.578 1.00 90.31 92 ILE A O 1
ATOM 762 N N . GLU A 1 93 ? -4.699 0.687 11.668 1.00 89.06 93 GLU A N 1
ATOM 763 C CA . GLU A 1 93 ? -4.770 0.041 12.983 1.00 89.06 93 GLU A CA 1
ATOM 764 C C . GLU A 1 93 ? -6.220 -0.097 13.462 1.00 89.06 93 GLU A C 1
ATOM 766 O O . GLU A 1 93 ? -6.617 -1.171 13.914 1.00 89.06 93 GLU A O 1
ATOM 771 N N . SER A 1 94 ? -7.042 0.937 13.268 1.00 89.31 94 SER A N 1
ATOM 772 C CA . SER A 1 94 ? -8.475 0.887 13.588 1.00 89.31 94 SER A CA 1
ATOM 773 C C . SER A 1 94 ? -9.187 -0.228 12.810 1.00 89.31 94 SER A C 1
ATOM 775 O O . SER A 1 94 ? -9.883 -1.044 13.407 1.00 89.31 94 SER A O 1
ATOM 777 N N . LEU A 1 95 ? -8.925 -0.345 11.503 1.00 85.75 95 LEU A N 1
ATOM 778 C CA . LEU A 1 95 ? -9.513 -1.396 10.663 1.00 85.75 95 LEU A CA 1
ATOM 779 C C . LEU A 1 95 ? -9.065 -2.811 11.060 1.00 85.75 95 LEU A C 1
ATOM 781 O O . LEU A 1 95 ? -9.841 -3.763 10.950 1.00 85.75 95 LEU A O 1
ATOM 785 N N . THR A 1 96 ? -7.813 -2.973 11.501 1.00 82.00 96 THR A N 1
ATOM 786 C CA . THR A 1 96 ? -7.328 -4.274 11.984 1.00 82.00 96 THR A CA 1
ATOM 787 C C . THR A 1 96 ? -7.999 -4.684 13.291 1.00 82.00 96 THR A C 1
ATOM 789 O O . THR A 1 96 ? -8.346 -5.849 13.439 1.00 82.00 96 THR A O 1
ATOM 792 N N . VAL A 1 97 ? -8.257 -3.736 14.197 1.00 78.56 97 VAL A N 1
ATOM 793 C CA . VAL A 1 97 ? -8.938 -4.006 15.474 1.00 78.56 97 VAL A CA 1
ATOM 794 C C . VAL A 1 97 ? -10.411 -4.360 15.251 1.00 78.56 97 VAL A C 1
ATOM 796 O O . VAL A 1 97 ? -10.895 -5.337 15.815 1.00 78.56 97 VAL A O 1
ATOM 799 N N . GLU A 1 98 ? -11.109 -3.643 14.365 1.00 68.19 98 GLU A N 1
ATOM 800 C CA . GLU A 1 98 ? -12.513 -3.936 14.029 1.00 68.19 98 GLU A CA 1
ATOM 801 C C . GLU A 1 98 ? -12.704 -5.319 13.380 1.00 68.19 98 GLU A C 1
ATOM 803 O O . GLU A 1 98 ? -13.773 -5.917 13.489 1.00 68.19 98 GLU A O 1
ATOM 808 N N . SER A 1 99 ? -11.669 -5.856 12.728 1.00 60.41 99 SER A N 1
ATOM 809 C CA . SER A 1 99 ? -11.715 -7.189 12.113 1.00 60.41 99 SER A CA 1
ATOM 810 C C . SER A 1 99 ? -11.585 -8.330 13.137 1.00 60.41 99 SER A C 1
ATOM 812 O O . SER A 1 99 ? -12.039 -9.441 12.862 1.00 60.41 99 SER A O 1
ATOM 814 N N . ASP A 1 100 ? -11.007 -8.059 14.312 1.00 55.78 100 ASP A N 1
ATOM 815 C CA . ASP A 1 100 ? -10.806 -9.024 15.406 1.00 55.78 100 ASP A CA 1
ATOM 816 C C . ASP A 1 100 ? -11.914 -8.954 16.485 1.00 55.78 100 ASP A C 1
ATOM 818 O O . ASP A 1 100 ? -12.138 -9.912 17.232 1.00 55.78 100 ASP A O 1
ATOM 822 N N . GLU A 1 101 ? -12.691 -7.864 16.545 1.00 50.09 101 GLU A N 1
ATOM 823 C CA . GLU A 1 101 ? -13.703 -7.616 17.589 1.00 50.09 101 GLU A CA 1
ATOM 824 C C . GLU A 1 101 ? -15.034 -8.387 17.395 1.00 50.09 101 GLU A C 1
ATOM 826 O O . GLU A 1 101 ? -16.127 -7.895 17.663 1.00 50.09 101 GLU A O 1
ATOM 831 N N . THR A 1 102 ? -14.959 -9.658 16.984 1.00 44.19 102 THR A N 1
ATOM 832 C CA . THR A 1 102 ? -16.011 -10.657 17.279 1.00 44.19 102 THR A CA 1
ATOM 833 C C . THR A 1 102 ? -15.617 -11.641 18.377 1.00 44.19 102 THR A C 1
ATOM 835 O O . THR A 1 102 ? -16.448 -12.452 18.782 1.00 44.19 102 THR A O 1
ATOM 838 N N . THR A 1 103 ? -14.402 -11.570 18.931 1.00 44.44 103 THR A N 1
ATOM 839 C CA . THR A 1 103 ? -14.030 -12.391 20.092 1.00 44.44 103 THR A CA 1
ATOM 840 C C . THR A 1 103 ? -13.093 -11.627 21.023 1.00 44.44 103 THR A C 1
ATOM 842 O O . THR A 1 103 ? -11.890 -11.610 20.804 1.00 44.44 103 THR A O 1
ATOM 845 N N . THR A 1 104 ? -13.643 -11.021 22.080 1.00 45.31 104 THR A N 1
ATOM 846 C CA . THR A 1 104 ? -13.180 -11.085 23.490 1.00 45.31 104 THR A CA 1
ATOM 847 C C . THR A 1 104 ? -13.609 -9.817 24.232 1.00 45.31 104 THR A C 1
ATOM 849 O O . THR A 1 104 ? -12.855 -8.864 24.400 1.00 45.31 104 THR A O 1
ATOM 852 N N . SER A 1 105 ? -14.841 -9.830 24.739 1.00 48.66 105 SER A N 1
ATOM 853 C CA . SER A 1 105 ? -15.158 -9.090 25.959 1.00 48.66 105 SER A CA 1
ATOM 854 C C . SER A 1 105 ? -14.552 -9.837 27.150 1.00 48.66 105 SER A C 1
ATOM 856 O O . SER A 1 105 ? -14.761 -11.046 27.261 1.00 48.66 105 SER A O 1
ATOM 858 N N . ASN A 1 106 ? -13.825 -9.101 28.002 1.00 49.75 106 ASN A N 1
ATOM 859 C CA . ASN A 1 106 ? -13.550 -9.295 29.442 1.00 49.75 106 ASN A CA 1
ATOM 860 C C . ASN A 1 106 ? -12.056 -9.091 29.766 1.00 49.75 106 ASN A C 1
ATOM 862 O O . ASN A 1 106 ? -11.218 -9.647 29.073 1.00 49.75 106 ASN A O 1
ATOM 866 N N . THR A 1 107 ? -11.583 -8.480 30.856 1.00 46.22 107 THR A N 1
ATOM 867 C CA . THR A 1 107 ? -12.077 -7.613 31.947 1.00 46.22 107 THR A CA 1
ATOM 868 C C . THR A 1 107 ? -10.946 -7.630 33.002 1.00 46.22 107 THR A C 1
ATOM 870 O O . THR A 1 107 ? -10.339 -8.680 33.201 1.00 46.22 107 THR A O 1
ATOM 873 N N . HIS A 1 108 ? -10.747 -6.505 33.709 1.00 42.91 108 HIS A N 1
ATOM 874 C CA . HIS A 1 108 ? -9.902 -6.253 34.906 1.00 42.91 108 HIS A CA 1
ATOM 875 C C . HIS A 1 108 ? -8.392 -6.043 34.681 1.00 42.91 108 HIS A C 1
ATOM 877 O O . HIS A 1 108 ? -7.704 -6.896 34.139 1.00 42.91 108 HIS A O 1
ATOM 883 N N . GLU A 1 109 ? -7.785 -4.896 35.010 1.00 47.72 109 GLU A N 1
ATOM 884 C CA . GLU A 1 109 ? -7.799 -4.103 36.261 1.00 47.72 109 GLU A CA 1
ATOM 885 C C . GLU A 1 109 ? -7.172 -4.841 37.463 1.00 47.72 109 GLU A C 1
ATOM 887 O O . GLU A 1 109 ? -7.835 -5.615 38.144 1.00 47.72 109 GLU A O 1
ATOM 892 N N . ALA A 1 110 ? -5.880 -4.582 37.713 1.00 40.94 110 ALA A N 1
ATOM 893 C CA . ALA A 1 110 ? -5.216 -4.561 39.029 1.00 40.94 110 ALA A CA 1
ATOM 894 C C . ALA A 1 110 ? -3.774 -4.029 38.830 1.00 40.94 110 ALA A C 1
ATOM 896 O O . ALA A 1 110 ? -2.987 -4.620 38.101 1.00 40.94 110 ALA A O 1
ATOM 897 N N . SER A 1 111 ? -3.460 -2.795 39.229 1.00 41.59 111 SER A N 1
ATOM 898 C CA . SER A 1 111 ? -2.925 -2.416 40.551 1.00 41.59 111 SER A CA 1
ATOM 899 C C . SER A 1 111 ? -1.390 -2.504 40.682 1.00 41.59 111 SER A C 1
ATOM 901 O O . SER A 1 111 ? -0.813 -3.575 40.778 1.00 41.59 111 SER A O 1
ATOM 903 N N . ALA A 1 112 ? -0.789 -1.315 40.796 1.00 41.00 112 ALA A N 1
ATOM 904 C CA . ALA A 1 112 ? 0.131 -0.892 41.859 1.00 41.00 112 ALA A CA 1
ATOM 905 C C . ALA A 1 112 ? 1.503 -1.587 42.089 1.00 41.00 112 ALA A C 1
ATOM 907 O O . ALA A 1 112 ? 1.592 -2.706 42.573 1.00 41.00 112 ALA A O 1
ATOM 908 N N . ALA A 1 113 ? 2.534 -0.731 42.000 1.00 38.28 113 ALA A N 1
ATOM 909 C CA . ALA A 1 113 ? 3.515 -0.425 43.058 1.00 38.28 113 ALA A CA 1
ATOM 910 C C . ALA A 1 113 ? 4.798 -1.267 43.245 1.00 38.28 113 ALA A C 1
ATOM 912 O O . ALA A 1 113 ? 4.752 -2.477 43.408 1.00 38.28 113 ALA A O 1
ATOM 913 N N . HIS A 1 114 ? 5.894 -0.504 43.448 1.00 34.94 114 HIS A N 1
ATOM 914 C CA . HIS A 1 114 ? 7.058 -0.785 44.316 1.00 34.94 114 HIS A CA 1
ATOM 915 C C . HIS A 1 114 ? 7.979 -1.957 43.904 1.00 34.94 114 HIS A C 1
ATOM 917 O O . HIS A 1 114 ? 7.540 -2.957 43.372 1.00 34.94 114 HIS A O 1
ATOM 923 N N . SER A 1 115 ? 9.293 -1.980 44.123 1.00 40.84 115 SER A N 1
ATOM 924 C CA . SER A 1 115 ? 10.257 -1.095 44.775 1.00 40.84 115 SER A CA 1
ATOM 925 C C . SER A 1 115 ? 11.667 -1.598 44.428 1.00 40.84 115 SER A C 1
ATOM 927 O O . SER A 1 115 ? 11.862 -2.742 44.023 1.00 40.84 115 SER A O 1
ATOM 929 N N . SER A 1 116 ? 12.643 -0.725 44.641 1.00 49.00 116 SER A N 1
ATOM 930 C CA . SER A 1 116 ? 14.091 -0.939 44.674 1.00 49.00 116 SER A CA 1
ATOM 931 C C . SER A 1 116 ? 14.537 -2.202 45.429 1.00 49.00 116 SER A C 1
ATOM 933 O O . SER A 1 116 ? 13.985 -2.523 46.479 1.00 49.00 116 SER A O 1
ATOM 935 N N . GLY A 1 117 ? 15.620 -2.843 44.978 1.00 38.31 117 GLY A N 1
ATOM 936 C CA . GLY A 1 117 ? 16.267 -3.924 45.727 1.00 38.31 117 GLY A CA 1
ATOM 937 C C . GLY A 1 117 ? 17.637 -4.303 45.172 1.00 38.31 117 GLY A C 1
ATOM 938 O O . GLY A 1 117 ? 17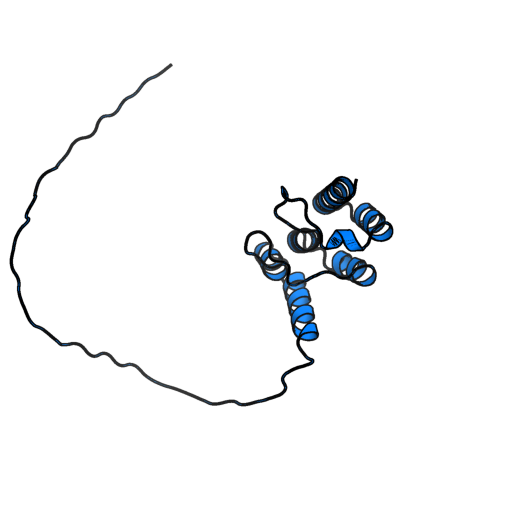.748 -5.174 44.318 1.00 38.31 117 GLY A O 1
ATOM 939 N N . ALA A 1 118 ? 18.680 -3.639 45.668 1.00 45.66 118 ALA A N 1
ATOM 940 C CA . ALA A 1 118 ? 20.062 -4.088 45.551 1.00 45.66 118 ALA A CA 1
ATOM 941 C C . ALA A 1 118 ? 20.290 -5.312 46.451 1.00 45.66 118 ALA A C 1
ATOM 943 O O . ALA A 1 118 ? 19.831 -5.305 47.590 1.00 45.66 118 ALA A O 1
ATOM 944 N N . HIS A 1 119 ? 21.067 -6.301 46.001 1.00 41.41 119 HIS A N 1
ATOM 945 C CA . HIS A 1 119 ? 21.814 -7.161 46.919 1.00 41.41 119 HIS A CA 1
ATOM 946 C C . HIS A 1 119 ? 23.048 -7.767 46.244 1.00 41.41 119 HIS A C 1
ATOM 948 O O . HIS A 1 119 ? 22.968 -8.509 45.268 1.00 41.41 119 HIS A O 1
ATOM 954 N N . SER A 1 120 ? 24.194 -7.390 46.801 1.00 46.97 120 SER A N 1
ATOM 955 C CA . SER A 1 120 ? 25.519 -7.926 46.531 1.00 46.97 120 SER A CA 1
ATOM 956 C C . SER A 1 120 ? 25.785 -9.180 47.369 1.00 46.97 120 SER A C 1
ATOM 958 O O . SER A 1 120 ? 25.143 -9.407 48.392 1.00 46.97 120 SER A O 1
ATOM 960 N N . THR A 1 121 ? 26.882 -9.848 47.005 1.00 45.78 121 THR A N 1
ATOM 961 C CA . THR A 1 121 ? 27.722 -10.798 47.765 1.00 45.78 121 THR A CA 1
ATOM 962 C C . THR A 1 121 ? 27.520 -12.285 47.475 1.00 45.78 121 THR A C 1
ATOM 964 O O . THR A 1 121 ? 26.431 -12.836 47.569 1.00 45.78 121 THR A O 1
ATOM 967 N N . GLY A 1 122 ? 28.639 -12.928 47.124 1.00 42.12 122 GLY A N 1
ATOM 968 C CA . GLY A 1 122 ? 28.743 -14.360 46.858 1.00 42.12 122 GLY A CA 1
ATOM 969 C C . GLY A 1 122 ? 30.096 -14.742 46.257 1.00 42.12 122 GLY A C 1
ATOM 970 O O . GLY A 1 122 ? 30.158 -15.285 45.163 1.00 42.12 122 GLY A O 1
ATOM 971 N N . THR A 1 123 ? 31.178 -14.376 46.945 1.00 47.94 123 THR A N 1
ATOM 972 C CA . THR A 1 123 ? 32.576 -14.754 46.678 1.00 47.94 123 THR A CA 1
ATOM 973 C C . THR A 1 123 ? 32.780 -16.277 46.713 1.00 47.94 123 THR A C 1
ATOM 975 O O . THR A 1 123 ? 32.146 -16.932 47.530 1.00 47.94 123 THR A O 1
ATOM 978 N N . HIS A 1 124 ? 33.683 -16.798 45.864 1.00 48.28 124 HIS A N 1
ATOM 979 C CA . HIS A 1 124 ? 34.732 -17.832 46.085 1.00 48.28 124 HIS A CA 1
ATOM 980 C C . HIS A 1 124 ? 34.905 -18.723 44.821 1.00 48.28 124 HIS A C 1
ATOM 982 O O . HIS A 1 124 ? 33.905 -19.121 44.246 1.00 48.28 124 HIS A O 1
ATOM 988 N N . HIS A 1 125 ? 36.062 -19.203 44.338 1.00 42.03 125 HIS A N 1
ATOM 989 C CA . HIS A 1 125 ? 37.498 -18.865 44.364 1.00 42.03 125 HIS A CA 1
ATOM 990 C C . HIS A 1 125 ? 38.230 -19.977 43.534 1.00 42.03 125 HIS A C 1
ATOM 992 O O . HIS A 1 125 ? 38.017 -21.142 43.845 1.00 42.03 125 HIS A O 1
ATOM 998 N N . TYR A 1 126 ? 39.056 -19.610 42.527 1.00 40.97 126 TYR A N 1
ATOM 999 C CA . TYR A 1 126 ? 40.243 -20.290 41.896 1.00 40.97 126 TYR A CA 1
ATOM 1000 C C . TYR A 1 126 ? 40.194 -21.772 41.391 1.00 40.97 126 TYR A C 1
ATOM 1002 O O . TYR A 1 126 ? 39.891 -22.660 42.174 1.00 40.97 126 TYR A O 1
ATOM 1010 N N . SER A 1 127 ? 40.412 -22.117 40.092 1.00 50.62 127 SER A N 1
ATOM 1011 C CA . SER A 1 127 ? 41.634 -22.175 39.198 1.00 50.62 127 SER A CA 1
ATOM 1012 C C . SER A 1 127 ? 42.642 -23.299 39.550 1.00 50.62 127 SER A C 1
ATOM 1014 O O . SER A 1 127 ? 42.811 -23.507 40.748 1.00 50.62 127 SER A O 1
ATOM 1016 N N . PRO A 1 128 ? 43.350 -24.010 38.615 1.00 54.19 128 PRO A N 1
ATOM 1017 C CA . PRO A 1 128 ? 44.078 -23.497 37.420 1.00 54.19 128 PRO A CA 1
ATOM 1018 C C . PRO A 1 128 ? 44.024 -24.414 36.152 1.00 54.19 128 PRO A C 1
ATOM 1020 O O . PRO A 1 128 ? 43.645 -25.575 36.240 1.00 54.19 128 PRO A O 1
ATOM 1023 N N . ALA A 1 129 ? 44.343 -23.959 34.930 1.00 39.56 129 ALA A N 1
ATOM 1024 C CA . ALA A 1 129 ? 45.669 -24.135 34.308 1.00 39.56 129 ALA A CA 1
ATOM 1025 C C . ALA A 1 129 ? 45.624 -23.791 32.791 1.00 39.56 129 ALA A C 1
ATOM 1027 O O . ALA A 1 129 ? 44.770 -24.326 32.094 1.00 39.56 129 ALA A O 1
ATOM 1028 N N . PHE A 1 130 ? 46.603 -22.999 32.313 1.00 43.34 130 PHE A N 1
ATOM 1029 C CA . PHE A 1 130 ? 47.179 -22.976 30.946 1.00 43.34 130 PHE A CA 1
ATOM 1030 C C . PHE A 1 130 ? 46.220 -22.609 29.781 1.00 43.34 130 PHE A C 1
ATOM 1032 O O . PHE A 1 130 ? 45.417 -23.421 29.348 1.00 43.34 130 PHE A O 1
ATOM 1039 N N . TYR A 1 131 ? 46.257 -21.415 29.184 1.00 53.75 131 TYR A N 1
ATOM 1040 C CA . TYR A 1 131 ? 47.410 -20.828 28.494 1.00 53.75 131 TYR A CA 1
ATOM 1041 C C . TYR A 1 131 ? 47.439 -19.297 28.600 1.00 53.75 131 TYR A C 1
ATOM 1043 O O . TYR A 1 131 ? 46.446 -18.611 28.370 1.00 53.75 131 TYR A O 1
ATOM 1051 N N . ASP A 1 132 ? 48.635 -18.819 28.912 1.00 50.59 132 ASP A N 1
ATOM 1052 C CA . ASP A 1 132 ? 49.171 -17.497 28.631 1.00 50.59 132 ASP A CA 1
ATOM 1053 C C . ASP A 1 132 ? 49.692 -17.539 27.181 1.00 50.59 132 ASP A C 1
ATOM 1055 O O . ASP A 1 132 ? 50.479 -18.430 26.861 1.00 50.59 132 ASP A O 1
ATOM 1059 N N . ASP A 1 133 ? 49.243 -16.645 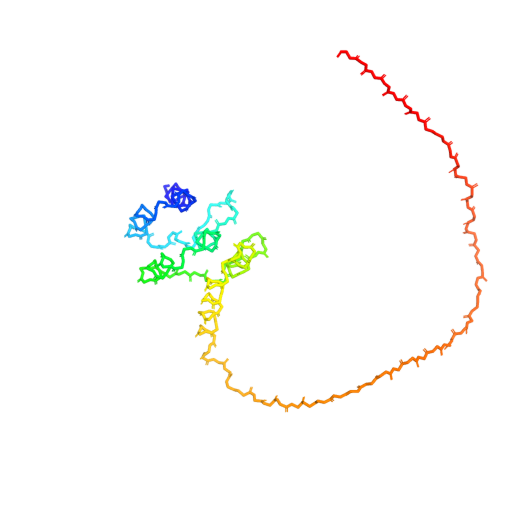26.298 1.00 50.62 133 ASP A N 1
ATOM 1060 C CA . ASP A 1 133 ? 50.000 -16.338 25.076 1.00 50.62 133 ASP A CA 1
ATOM 1061 C C . ASP A 1 133 ? 50.040 -14.811 24.866 1.00 50.62 133 ASP A C 1
ATOM 1063 O O . ASP A 1 133 ? 49.051 -14.202 24.439 1.00 50.62 133 ASP A O 1
ATOM 1067 N N . PRO A 1 134 ? 51.156 -14.164 25.253 1.00 54.78 134 PRO A N 1
ATOM 1068 C CA . PRO A 1 134 ? 51.383 -12.739 25.128 1.00 54.78 134 PRO A CA 1
ATOM 1069 C C . PRO A 1 134 ? 52.333 -12.470 23.958 1.00 54.78 134 PRO A C 1
ATOM 1071 O O . PRO A 1 134 ? 53.538 -12.399 24.147 1.00 54.78 134 PRO A O 1
ATOM 1074 N N . CYS A 1 135 ? 51.817 -12.291 22.747 1.00 46.66 135 CYS A N 1
ATOM 1075 C CA . CYS A 1 135 ? 52.501 -11.633 21.624 1.00 46.66 135 CYS A CA 1
ATOM 1076 C C . CYS A 1 135 ? 51.457 -11.502 20.508 1.00 46.66 135 CYS A C 1
ATOM 1078 O O . CYS A 1 135 ? 50.919 -12.492 20.041 1.00 46.66 135 CYS A O 1
ATOM 1080 N N . ILE A 1 136 ? 51.050 -10.310 20.085 1.00 53.38 136 ILE A N 1
ATOM 1081 C CA . ILE A 1 136 ? 51.732 -9.597 19.003 1.00 53.38 136 ILE A CA 1
ATOM 1082 C C . ILE A 1 136 ? 51.420 -8.104 19.153 1.00 53.38 136 ILE A C 1
ATOM 1084 O O . ILE A 1 136 ? 50.272 -7.665 19.090 1.00 53.38 136 ILE A O 1
ATOM 1088 N N . SER A 1 137 ? 52.472 -7.318 19.328 1.00 48.31 137 SER A N 1
ATOM 1089 C CA . SER A 1 137 ? 52.485 -5.869 19.189 1.00 48.31 137 SER A CA 1
ATOM 1090 C C . SER A 1 137 ? 52.927 -5.473 17.766 1.00 48.31 137 SER A C 1
ATOM 1092 O O . SER A 1 137 ? 53.873 -6.052 17.246 1.00 48.31 137 SER A O 1
ATOM 1094 N N . PHE A 1 138 ? 52.269 -4.438 17.204 1.00 42.66 138 PHE A N 1
ATOM 1095 C CA . PHE A 1 138 ? 52.829 -3.339 16.370 1.00 42.66 138 PHE A CA 1
ATOM 1096 C C . PHE A 1 138 ? 53.435 -3.684 14.968 1.00 42.66 138 PHE A C 1
ATOM 1098 O O . PHE A 1 138 ? 54.340 -4.497 14.866 1.00 42.66 138 PHE A O 1
ATOM 1105 N N . ILE A 1 139 ? 53.002 -3.124 13.812 1.00 54.34 139 ILE A N 1
ATOM 1106 C CA . ILE A 1 139 ? 53.291 -1.776 13.217 1.00 54.34 139 ILE A CA 1
ATOM 1107 C C . ILE A 1 139 ? 52.622 -1.664 11.805 1.00 54.34 139 ILE A C 1
ATOM 1109 O O . ILE A 1 139 ? 52.369 -2.700 11.191 1.00 54.34 139 ILE A O 1
ATOM 1113 N N . PRO A 1 140 ? 52.341 -0.447 11.266 1.00 57.44 140 PRO A N 1
ATOM 1114 C CA . PRO A 1 140 ? 51.516 -0.190 10.074 1.00 57.44 140 PRO A CA 1
ATOM 1115 C C . PRO A 1 140 ? 52.308 -0.094 8.752 1.00 57.44 140 PRO A C 1
ATOM 1117 O O . PRO A 1 140 ? 53.522 0.097 8.762 1.00 57.44 140 PRO A O 1
ATOM 1120 N N . ALA A 1 141 ? 51.615 -0.122 7.603 1.00 50.47 141 ALA A N 1
ATOM 1121 C CA . ALA A 1 141 ? 52.186 0.265 6.309 1.00 50.47 141 ALA A CA 1
ATOM 1122 C C . ALA A 1 141 ? 51.186 1.046 5.438 1.00 50.47 141 ALA A C 1
ATOM 1124 O O . ALA A 1 141 ? 50.155 0.543 4.999 1.00 50.47 141 ALA A O 1
ATOM 1125 N N . ASN A 1 142 ? 51.552 2.304 5.210 1.00 49.72 142 ASN A N 1
ATOM 1126 C CA . ASN A 1 142 ? 51.055 3.225 4.200 1.00 49.72 142 ASN A CA 1
ATOM 1127 C C . ASN A 1 142 ? 51.444 2.705 2.801 1.00 49.72 142 ASN A C 1
ATOM 1129 O O . ASN A 1 142 ? 52.627 2.456 2.570 1.00 49.72 142 ASN A O 1
ATOM 1133 N N . ILE A 1 143 ? 50.495 2.572 1.870 1.00 57.34 143 ILE A N 1
ATOM 1134 C CA . ILE A 1 143 ? 50.804 2.460 0.437 1.00 57.34 143 ILE A CA 1
ATOM 1135 C C . ILE A 1 143 ? 49.997 3.520 -0.305 1.00 57.34 143 ILE A C 1
ATOM 1137 O O . ILE A 1 143 ? 48.782 3.436 -0.464 1.00 57.34 143 ILE A O 1
ATOM 1141 N N . ASN A 1 144 ? 50.741 4.529 -0.736 1.00 52.84 144 ASN A N 1
ATOM 1142 C CA . ASN A 1 144 ? 50.392 5.524 -1.729 1.00 52.84 144 ASN A CA 1
ATOM 1143 C C . ASN A 1 144 ? 50.594 4.896 -3.120 1.00 52.84 144 ASN A C 1
ATOM 1145 O O . ASN A 1 144 ? 51.650 4.308 -3.358 1.00 52.84 144 ASN A O 1
ATOM 1149 N N . VAL A 1 145 ? 49.643 5.037 -4.044 1.00 58.31 145 VAL A N 1
ATOM 1150 C CA . VAL A 1 145 ? 49.939 4.946 -5.481 1.00 58.31 145 VAL A CA 1
ATOM 1151 C C . VAL A 1 145 ? 49.061 5.944 -6.227 1.00 58.31 145 VAL A C 1
ATOM 1153 O O . VAL A 1 145 ? 47.834 5.878 -6.205 1.00 58.31 145 VAL A O 1
ATOM 1156 N N . ALA A 1 146 ? 49.746 6.907 -6.832 1.00 56.75 146 ALA A N 1
ATOM 1157 C CA . ALA A 1 146 ? 49.220 7.877 -7.768 1.00 56.75 146 ALA A CA 1
ATOM 1158 C C . ALA A 1 146 ? 48.985 7.230 -9.138 1.00 56.75 146 ALA A C 1
ATOM 1160 O O . ALA A 1 146 ? 49.725 6.321 -9.525 1.00 56.75 146 ALA A O 1
ATOM 1161 N N . ASN A 1 147 ? 48.029 7.776 -9.888 1.00 49.06 147 ASN A N 1
ATOM 1162 C CA . ASN A 1 147 ? 48.228 8.104 -11.298 1.00 49.06 147 ASN A CA 1
ATOM 1163 C C . ASN A 1 147 ? 47.321 9.274 -11.688 1.00 49.06 147 ASN A C 1
ATOM 1165 O O . ASN A 1 147 ? 46.113 9.191 -11.369 1.00 49.06 147 ASN A O 1
#

Sequence (147 aa):
ERLVAVDQLLNNAKDRKWELVKQCISLQPDIVNEKPPYRRFYLAHHLAFVGELDIFKDLSTICHFKLDLVADNKTISQVAREHNHIAFAEYIESLTVESDETTTSNTHEASAAHSSGAHSTGTHHYSPAFYDDPCISFIPANINVAN

Foldseek 3Di:
DLQVLLVVLVVCLLVVVLVVNVVSCLVPVVSQADDDPPDQDGSLLSCLQVLVQVSVVVSVVSHPDDQPDAGPNDGSLRNNVVNVSNVNSVVSVVVVVVVVPVDDDDDDDDDDDDDDDDDDDDDDDDDDDDDDDDDDDDDDDDDDDDD